Protein AF-A0AAW3TDB8-F1 (afdb_monomer_lite)

Secondary structure (DSSP, 8-state):
---HHHHHHHHHHHTT---TT------HHHHHHHHHHHHHHHHHHHHHHHHHHT-

Structure (mmCIF, N/CA/C/O backbone):
data_AF-A0AAW3TDB8-F1
#
_entry.id   AF-A0AAW3TDB8-F1
#
loop_
_atom_site.group_PDB
_atom_site.id
_atom_site.type_symbol
_atom_site.label_atom_id
_atom_site.label_alt_id
_atom_site.label_comp_id
_atom_site.label_asym_id
_atom_site.label_entity_id
_atom_site.label_seq_id
_atom_site.pdbx_PDB_ins_code
_atom_site.Cartn_x
_atom_site.Cartn_y
_atom_site.Cartn_z
_atom_site.occupancy
_atom_site.B_iso_or_equiv
_atom_site.auth_seq_id
_atom_site.auth_comp_id
_atom_site.auth_asym_id
_atom_site.auth_atom_id
_atom_site.pdbx_PDB_model_num
ATOM 1 N N . ALA A 1 1 ? -2.894 -18.323 -3.027 1.00 77.62 1 ALA A N 1
ATOM 2 C CA . ALA A 1 1 ? -3.154 -17.773 -4.373 1.00 77.62 1 ALA A CA 1
ATOM 3 C C . ALA A 1 1 ? -3.566 -16.313 -4.235 1.00 77.62 1 ALA A C 1
ATOM 5 O O . ALA A 1 1 ? -4.248 -16.010 -3.255 1.00 77.62 1 ALA A O 1
ATOM 6 N N . PRO A 1 2 ? -3.148 -15.422 -5.147 1.00 91.69 2 PRO A N 1
ATOM 7 C CA . PRO A 1 2 ? -3.596 -14.034 -5.136 1.00 91.69 2 PRO A CA 1
ATOM 8 C C . PRO A 1 2 ? -5.125 -13.987 -5.250 1.00 91.69 2 PRO A C 1
ATOM 10 O O . PRO A 1 2 ? -5.719 -14.630 -6.111 1.00 91.69 2 PRO A O 1
ATOM 13 N N . ASN A 1 3 ? -5.761 -13.281 -4.320 1.00 96.56 3 ASN A N 1
ATOM 14 C CA . ASN A 1 3 ? -7.201 -13.049 -4.266 1.00 96.56 3 ASN A CA 1
ATOM 15 C C . ASN A 1 3 ? -7.469 -11.702 -3.573 1.00 96.56 3 ASN A C 1
ATOM 17 O O . ASN A 1 3 ? -6.542 -11.063 -3.072 1.00 96.56 3 ASN A O 1
ATOM 21 N N . MET A 1 4 ? -8.730 -11.271 -3.511 1.00 96.31 4 MET A N 1
ATOM 22 C CA . MET A 1 4 ? -9.083 -9.976 -2.912 1.00 96.31 4 MET A CA 1
ATOM 23 C C . MET A 1 4 ? -8.683 -9.859 -1.434 1.00 96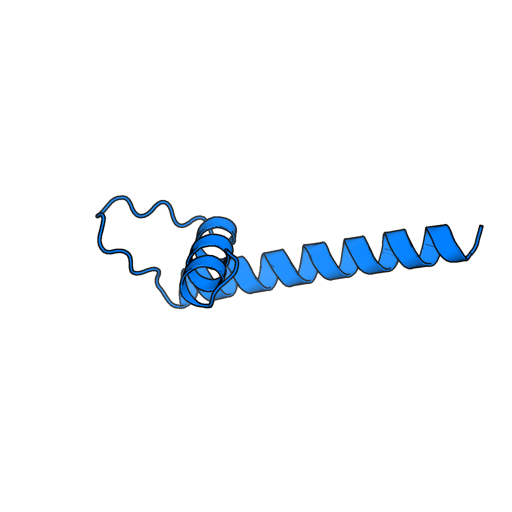.31 4 MET A C 1
ATOM 25 O O . MET A 1 4 ? -8.251 -8.794 -1.001 1.00 96.31 4 MET A O 1
ATOM 29 N N . SER A 1 5 ? -8.764 -10.950 -0.664 1.00 95.38 5 SER A N 1
ATOM 30 C CA . SER A 1 5 ? -8.321 -10.953 0.736 1.00 95.38 5 SER A CA 1
ATOM 31 C C . SER A 1 5 ? -6.807 -10.781 0.846 1.00 95.38 5 SER A C 1
ATOM 33 O O . SER A 1 5 ? -6.335 -10.059 1.720 1.00 95.38 5 SER A O 1
ATOM 35 N N . TRP A 1 6 ? -6.046 -11.426 -0.036 1.00 96.31 6 TRP A N 1
ATOM 36 C CA . TRP A 1 6 ? -4.598 -11.267 -0.110 1.00 96.31 6 TRP A CA 1
ATOM 37 C C . TRP A 1 6 ? -4.228 -9.828 -0.483 1.00 96.31 6 TRP A C 1
ATOM 39 O O . TRP A 1 6 ? -3.455 -9.201 0.234 1.00 96.31 6 TRP A O 1
ATOM 49 N N . ALA A 1 7 ? -4.854 -9.262 -1.521 1.00 97.25 7 ALA A N 1
ATOM 50 C CA . ALA A 1 7 ? -4.595 -7.888 -1.950 1.00 97.25 7 ALA A CA 1
ATOM 51 C C . ALA A 1 7 ? -4.887 -6.876 -0.829 1.00 97.25 7 ALA A C 1
ATOM 53 O O . ALA A 1 7 ? -4.072 -5.998 -0.553 1.00 97.25 7 ALA A O 1
ATOM 54 N N . TYR A 1 8 ? -6.011 -7.046 -0.125 1.00 97.12 8 TYR A N 1
ATOM 55 C CA . TYR A 1 8 ? -6.363 -6.236 1.040 1.00 97.12 8 TYR A CA 1
ATOM 56 C C . TYR A 1 8 ? -5.299 -6.305 2.145 1.00 97.12 8 TYR A C 1
ATOM 58 O O . TYR A 1 8 ? -4.879 -5.271 2.668 1.00 97.12 8 TYR A O 1
ATOM 66 N N . GLN A 1 9 ? -4.853 -7.514 2.500 1.00 96.75 9 GLN A N 1
ATOM 67 C CA . GLN A 1 9 ? -3.877 -7.715 3.570 1.00 96.75 9 GLN A CA 1
ATOM 68 C C . GLN A 1 9 ? -2.505 -7.142 3.214 1.00 96.75 9 GLN A C 1
ATOM 70 O O . GLN A 1 9 ? -1.898 -6.475 4.049 1.00 96.75 9 GLN A O 1
ATOM 75 N N . GLU A 1 10 ? -2.022 -7.363 1.993 1.00 97.19 10 GLU A N 1
ATOM 76 C CA . GLU A 1 10 ? -0.724 -6.839 1.561 1.00 97.19 10 GLU A CA 1
ATOM 77 C C . GLU A 1 10 ? -0.737 -5.309 1.444 1.00 97.19 10 GLU A C 1
ATOM 79 O O . GLU A 1 10 ? 0.192 -4.647 1.913 1.00 97.19 10 GLU A O 1
ATOM 84 N N . LEU A 1 11 ? -1.827 -4.717 0.943 1.00 98.00 11 LEU A N 1
ATOM 85 C CA . LEU A 1 11 ? -1.979 -3.260 0.917 1.00 98.00 11 LEU A CA 1
ATOM 86 C C . LEU A 1 11 ? -2.016 -2.669 2.333 1.00 98.00 11 LEU A C 1
ATOM 88 O O . LEU A 1 11 ? -1.375 -1.658 2.617 1.00 98.00 11 LEU A O 1
ATOM 92 N N . ALA A 1 12 ? -2.726 -3.317 3.256 1.00 98.19 12 ALA A N 1
ATOM 93 C CA . ALA A 1 12 ? -2.757 -2.889 4.647 1.00 98.19 12 ALA A CA 1
ATOM 94 C C . ALA A 1 12 ? -1.372 -2.984 5.315 1.00 98.19 12 ALA A C 1
ATOM 96 O O . ALA A 1 12 ? -0.981 -2.069 6.045 1.00 98.19 12 ALA A O 1
ATOM 97 N N . LYS A 1 13 ? -0.598 -4.044 5.039 1.00 97.88 13 LYS A N 1
ATOM 98 C CA . LYS A 1 13 ? 0.790 -4.182 5.518 1.00 97.88 13 LYS A CA 1
ATOM 99 C C . LYS A 1 13 ? 1.699 -3.088 4.958 1.00 97.88 13 LYS A C 1
ATOM 101 O O . LYS A 1 13 ? 2.484 -2.523 5.718 1.00 97.88 13 LYS A O 1
ATOM 106 N N . LEU A 1 14 ? 1.555 -2.726 3.678 1.00 98.06 14 LEU A N 1
ATOM 107 C CA . LEU A 1 14 ? 2.260 -1.580 3.082 1.00 98.06 14 LEU A CA 1
ATOM 108 C C . LEU A 1 14 ? 1.947 -0.270 3.815 1.00 98.06 14 LEU A C 1
ATOM 110 O O . LEU A 1 14 ? 2.848 0.542 4.029 1.00 98.06 14 LEU A O 1
ATOM 114 N N . GLY A 1 15 ? 0.698 -0.104 4.262 1.00 97.81 15 GLY A N 1
ATOM 115 C CA . GLY A 1 15 ? 0.245 1.000 5.112 1.00 97.81 15 GLY A CA 1
ATOM 116 C C . GLY A 1 15 ? 0.650 0.896 6.590 1.00 97.81 15 GLY A 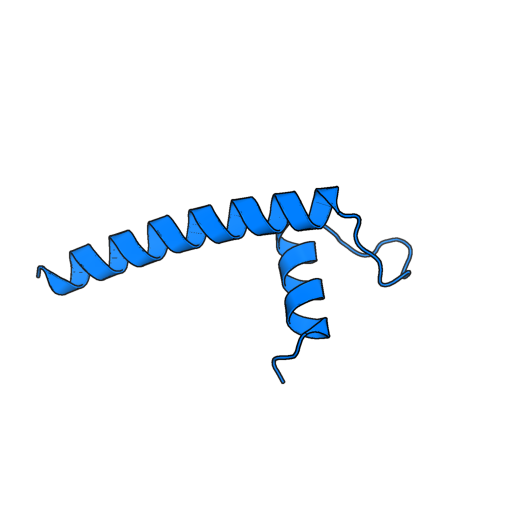C 1
ATOM 117 O O . GLY A 1 15 ? 0.229 1.725 7.396 1.00 97.81 15 GLY A O 1
ATOM 118 N N . GLY A 1 16 ? 1.444 -0.111 6.969 1.00 97.50 16 GLY A N 1
ATOM 119 C CA . GLY A 1 16 ? 1.975 -0.297 8.322 1.00 97.50 16 GLY A CA 1
ATOM 120 C C . GLY A 1 16 ? 1.067 -1.065 9.288 1.00 97.50 16 GLY A C 1
ATOM 121 O O . GLY A 1 16 ? 1.334 -1.075 10.493 1.00 97.50 16 GLY A O 1
ATOM 122 N N . TRP A 1 17 ? -0.002 -1.711 8.814 1.00 98.00 17 TRP A N 1
ATOM 123 C CA . TRP A 1 17 ? -0.880 -2.503 9.678 1.00 98.00 17 TRP A CA 1
ATOM 124 C C . TRP A 1 17 ? -0.270 -3.856 10.040 1.00 98.00 17 TRP A C 1
ATOM 126 O O . TRP A 1 17 ? 0.181 -4.615 9.188 1.00 98.00 17 TRP A O 1
ATOM 136 N N . LYS A 1 18 ? -0.277 -4.145 11.344 1.00 96.69 18 LYS A N 1
ATOM 137 C CA . LYS A 1 18 ? 0.313 -5.347 11.954 1.00 96.69 18 LYS A CA 1
ATOM 138 C C . LYS A 1 18 ? -0.728 -6.315 12.526 1.00 96.69 18 LYS A C 1
ATOM 140 O O . LYS A 1 18 ? -0.353 -7.306 13.134 1.00 96.69 18 LYS A O 1
ATOM 145 N N . ASP A 1 19 ? -2.014 -5.976 12.413 1.00 96.12 19 ASP A N 1
ATOM 146 C CA . ASP A 1 19 ? -3.137 -6.707 13.018 1.00 96.12 19 ASP A CA 1
ATOM 147 C C . ASP A 1 19 ? -2.934 -7.091 14.502 1.00 96.12 19 ASP A C 1
ATOM 149 O O . ASP A 1 19 ? -3.194 -8.212 14.932 1.00 96.12 19 ASP A O 1
ATOM 153 N N . THR A 1 20 ? -2.466 -6.149 15.331 1.00 96.19 20 THR A N 1
ATOM 154 C CA . THR A 1 20 ? -2.124 -6.428 16.742 1.00 96.19 20 THR A CA 1
ATOM 155 C C . THR A 1 20 ? -3.308 -6.907 17.584 1.00 96.19 20 THR A C 1
ATOM 157 O O . THR A 1 20 ? -3.114 -7.617 18.566 1.00 96.19 20 THR A O 1
ATOM 160 N N . LYS A 1 21 ? -4.535 -6.538 17.195 1.00 95.94 21 LYS A N 1
ATOM 161 C CA . LYS A 1 21 ? -5.782 -6.952 17.854 1.00 95.94 21 LYS A CA 1
ATOM 162 C C . LYS A 1 21 ? -6.430 -8.185 17.211 1.00 95.94 21 LYS A C 1
ATOM 164 O O . LYS A 1 21 ? -7.493 -8.589 17.672 1.00 95.94 21 LYS A O 1
ATOM 169 N N . ARG A 1 22 ? -5.811 -8.772 16.175 1.00 95.12 22 ARG A N 1
ATOM 170 C CA . ARG A 1 22 ? -6.283 -9.975 15.464 1.00 95.12 22 ARG A CA 1
ATOM 171 C C . ARG A 1 22 ? -7.731 -9.866 14.987 1.00 95.12 22 ARG A C 1
ATOM 173 O O . ARG A 1 22 ? -8.499 -10.821 15.066 1.00 95.12 22 ARG A O 1
ATOM 180 N N . THR A 1 23 ? -8.123 -8.678 14.538 1.00 95.81 23 THR A N 1
ATOM 181 C CA . THR A 1 23 ? -9.483 -8.445 14.035 1.00 95.81 23 THR A CA 1
ATOM 182 C C . THR A 1 23 ? -9.580 -8.713 12.542 1.00 95.81 23 THR A C 1
ATOM 184 O O . THR A 1 23 ? -10.691 -8.781 12.016 1.00 95.81 23 THR A O 1
ATOM 187 N N . GLY A 1 24 ? -8.444 -8.801 11.841 1.00 95.19 24 GLY A N 1
ATOM 188 C CA . GLY A 1 24 ? -8.406 -8.898 10.386 1.00 95.19 24 GLY A CA 1
ATOM 189 C C . GLY A 1 24 ? -8.872 -7.621 9.671 1.00 95.19 24 GLY A C 1
ATOM 190 O O . GLY A 1 24 ?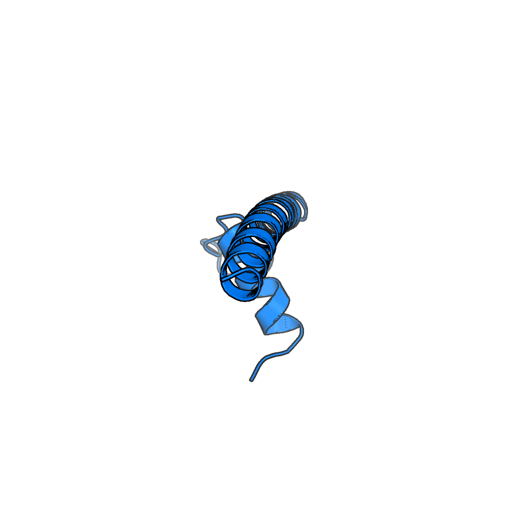 -9.059 -7.642 8.458 1.00 95.19 24 GLY A O 1
ATOM 191 N N . ARG A 1 25 ? -9.090 -6.515 10.403 1.00 96.38 25 ARG A N 1
ATOM 192 C CA . ARG A 1 25 ? -9.674 -5.268 9.885 1.00 96.38 25 ARG A CA 1
ATOM 193 C C . ARG A 1 25 ? -8.694 -4.099 10.008 1.00 96.38 25 ARG A C 1
ATOM 195 O O . ARG A 1 25 ? -8.495 -3.547 11.091 1.00 96.38 25 ARG A O 1
ATOM 202 N N . ALA A 1 26 ? -8.124 -3.691 8.881 1.00 97.81 26 ALA A N 1
ATOM 203 C CA . ALA A 1 26 ? -7.395 -2.441 8.717 1.00 97.81 26 ALA A CA 1
ATOM 204 C C . ALA A 1 26 ? -8.357 -1.254 8.530 1.00 97.81 26 ALA A C 1
ATOM 206 O O . ALA A 1 26 ? -9.425 -1.387 7.928 1.00 97.81 26 ALA A O 1
ATOM 207 N N . SER A 1 27 ? -7.972 -0.075 9.026 1.00 97.19 27 SER A N 1
ATOM 208 C CA . SER A 1 27 ? -8.743 1.154 8.814 1.00 97.19 27 SER A CA 1
ATOM 209 C C . SER A 1 27 ? -8.538 1.705 7.401 1.00 97.19 27 SER A C 1
ATOM 211 O O . SER A 1 27 ? -7.483 1.511 6.794 1.00 97.19 27 SER A O 1
ATOM 213 N N . VAL A 1 28 ? -9.511 2.473 6.901 1.00 98.00 28 VAL A N 1
ATOM 214 C CA . VAL A 1 28 ? -9.411 3.156 5.596 1.00 98.00 28 VAL A CA 1
ATOM 215 C C . VAL A 1 28 ? -8.156 4.029 5.516 1.00 98.00 28 VAL A C 1
ATOM 217 O O . VAL A 1 28 ? -7.482 4.044 4.493 1.00 98.00 28 VAL A O 1
ATOM 220 N N . LYS A 1 29 ? -7.776 4.685 6.623 1.00 98.38 29 LYS A N 1
ATOM 221 C CA . LYS A 1 29 ? -6.536 5.469 6.706 1.00 98.38 29 LYS A CA 1
ATOM 222 C C . LYS A 1 29 ? -5.303 4.624 6.380 1.00 98.38 29 LYS A C 1
ATOM 224 O O . LYS A 1 29 ? -4.477 5.069 5.595 1.00 98.38 29 LYS A O 1
ATOM 229 N N . VAL A 1 30 ? -5.170 3.433 6.970 1.00 98.31 30 VAL A N 1
ATOM 230 C CA . VAL A 1 30 ? -4.040 2.526 6.693 1.00 98.31 30 VAL A CA 1
ATOM 231 C C . VAL A 1 30 ? -4.046 2.114 5.227 1.00 98.31 30 VAL A C 1
ATOM 233 O O . VAL A 1 30 ? -3.004 2.181 4.583 1.00 98.31 30 VAL A O 1
ATOM 236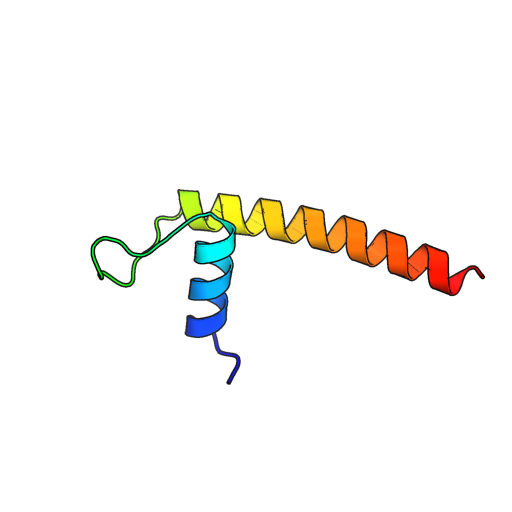 N N . LEU A 1 31 ? -5.204 1.713 4.695 1.00 98.44 31 LEU A N 1
ATOM 237 C CA . LEU A 1 31 ? -5.316 1.302 3.294 1.00 98.44 31 LEU A CA 1
ATOM 238 C C . LEU A 1 31 ? -4.898 2.430 2.350 1.00 98.44 31 LEU A C 1
ATOM 240 O O . LEU A 1 31 ? -4.164 2.182 1.401 1.00 98.44 31 LEU A O 1
ATOM 244 N N . TRP A 1 32 ? -5.286 3.671 2.653 1.00 98.50 32 TRP A N 1
ATOM 245 C CA . TRP A 1 32 ? -4.871 4.841 1.884 1.00 98.50 32 TRP A CA 1
ATOM 246 C C . TRP A 1 32 ? -3.357 5.076 1.933 1.00 98.50 32 TRP A C 1
ATOM 248 O O . TRP A 1 32 ? -2.746 5.329 0.900 1.00 98.50 32 TRP A O 1
ATOM 258 N N . GLN A 1 33 ? -2.720 4.932 3.102 1.00 98.69 33 GLN A N 1
ATOM 259 C CA . GLN A 1 33 ? -1.255 5.025 3.194 1.00 98.69 33 GLN A CA 1
ATOM 260 C C . GLN A 1 33 ? -0.554 3.914 2.406 1.00 98.69 33 GLN A C 1
ATOM 262 O O . GLN A 1 33 ? 0.436 4.168 1.723 1.00 98.69 33 GLN A O 1
ATOM 267 N N . GLY A 1 34 ? -1.083 2.690 2.471 1.00 98.50 34 GLY A N 1
ATOM 268 C CA . GLY A 1 34 ? -0.582 1.571 1.679 1.00 98.50 34 GLY A CA 1
ATOM 269 C C . GLY A 1 34 ? -0.718 1.818 0.180 1.00 98.50 34 GLY A C 1
ATOM 270 O O . GLY A 1 34 ? 0.221 1.559 -0.566 1.00 98.50 34 GLY A O 1
ATOM 271 N N . TRP A 1 35 ? -1.848 2.385 -0.245 1.00 98.38 35 TRP A N 1
ATOM 272 C CA . TRP A 1 35 ? -2.102 2.767 -1.631 1.00 98.38 35 TRP A CA 1
ATOM 273 C C . TRP A 1 35 ? -1.137 3.841 -2.132 1.00 98.38 35 TRP A C 1
ATOM 275 O O . TRP A 1 35 ? -0.497 3.631 -3.157 1.00 98.38 35 TRP A O 1
ATOM 285 N N . LEU A 1 36 ? -0.958 4.944 -1.397 1.00 98.50 36 LEU A N 1
ATOM 286 C CA . LEU A 1 36 ? -0.006 5.995 -1.780 1.00 98.50 36 LEU A CA 1
ATOM 287 C C . LEU A 1 36 ? 1.424 5.455 -1.894 1.00 98.50 36 LEU A C 1
ATOM 289 O O . LEU A 1 36 ? 2.130 5.764 -2.851 1.00 98.50 36 LEU A O 1
ATOM 293 N N . LYS A 1 37 ? 1.841 4.601 -0.953 1.00 98.62 37 LYS A N 1
ATOM 294 C CA . LYS A 1 37 ? 3.157 3.958 -1.010 1.00 98.62 37 LYS A CA 1
ATOM 295 C C . LYS A 1 37 ? 3.294 3.032 -2.220 1.00 98.62 37 LYS A C 1
ATOM 297 O O . LYS A 1 37 ? 4.350 3.012 -2.843 1.00 98.62 37 LYS A O 1
ATOM 302 N N . LEU A 1 38 ? 2.247 2.276 -2.551 1.00 98.38 38 LEU A N 1
ATOM 303 C CA . LEU A 1 38 ? 2.230 1.419 -3.734 1.00 98.38 38 LEU A CA 1
ATOM 304 C C . LEU A 1 38 ? 2.355 2.237 -5.026 1.00 98.38 38 LEU A C 1
ATOM 306 O O . LEU A 1 38 ? 3.147 1.862 -5.882 1.00 98.38 38 LEU A O 1
ATOM 310 N N . GLN A 1 39 ? 1.631 3.354 -5.148 1.00 98.56 39 GLN A N 1
ATOM 311 C CA . GLN A 1 39 ? 1.728 4.242 -6.313 1.00 98.56 39 GLN A CA 1
ATOM 312 C C . GLN A 1 39 ? 3.154 4.782 -6.495 1.00 98.56 39 GLN A C 1
ATOM 314 O O . GLN A 1 39 ? 3.703 4.669 -7.583 1.00 98.56 39 GLN A O 1
ATOM 319 N N . ALA A 1 40 ? 3.807 5.238 -5.422 1.00 98.50 40 ALA A N 1
ATOM 320 C CA . ALA A 1 40 ? 5.193 5.715 -5.495 1.00 98.50 40 ALA A CA 1
ATOM 321 C C . ALA A 1 40 ? 6.192 4.622 -5.933 1.00 98.50 40 ALA A C 1
ATOM 323 O O . ALA A 1 40 ? 7.143 4.893 -6.663 1.00 98.50 40 ALA A O 1
ATOM 324 N N . ILE A 1 41 ? 5.985 3.373 -5.495 1.00 98.38 41 ILE A N 1
ATOM 325 C CA . ILE A 1 41 ? 6.807 2.234 -5.938 1.00 98.38 41 ILE A CA 1
ATOM 326 C C . ILE A 1 41 ? 6.560 1.937 -7.423 1.00 98.38 41 ILE A C 1
ATOM 328 O O . ILE A 1 41 ? 7.516 1.654 -8.140 1.00 98.38 41 ILE A O 1
ATOM 332 N N . LEU A 1 42 ? 5.305 2.005 -7.881 1.00 98.44 42 LEU A N 1
ATOM 333 C CA . LEU A 1 42 ? 4.951 1.791 -9.287 1.00 98.44 42 LEU A CA 1
ATOM 334 C C . LEU A 1 42 ? 5.571 2.853 -10.195 1.00 98.44 42 LEU A C 1
ATOM 336 O O . LEU A 1 42 ? 6.180 2.490 -11.192 1.00 98.44 42 LEU A O 1
ATOM 340 N N . GLU A 1 43 ? 5.514 4.129 -9.812 1.00 98.12 43 GLU A N 1
ATOM 341 C CA . GLU A 1 43 ? 6.163 5.216 -10.558 1.00 98.12 43 GLU A CA 1
ATOM 342 C C . GLU A 1 43 ? 7.671 4.972 -10.723 1.00 98.12 43 GLU A C 1
ATOM 344 O O . GLU A 1 43 ? 8.212 5.093 -11.821 1.00 98.12 43 GLU A O 1
ATOM 349 N N . GLY A 1 44 ? 8.358 4.573 -9.645 1.00 97.88 44 GLY A N 1
ATOM 350 C CA . GLY A 1 44 ? 9.785 4.247 -9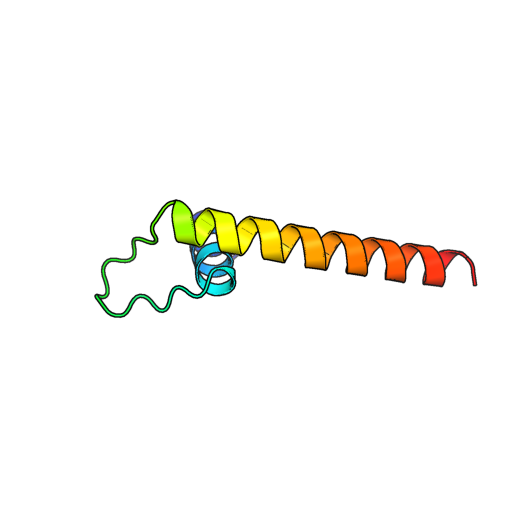.700 1.00 97.88 44 GLY A CA 1
ATOM 351 C C . GLY A 1 44 ? 10.093 3.000 -10.536 1.00 97.88 44 GLY A C 1
ATOM 352 O O . GLY A 1 44 ? 11.097 2.967 -11.246 1.00 97.88 44 GLY A O 1
ATOM 353 N N . TYR A 1 45 ? 9.234 1.980 -10.470 1.00 97.75 45 TYR A N 1
ATOM 354 C CA . TYR A 1 45 ? 9.363 0.767 -11.277 1.00 97.75 45 TYR A CA 1
ATOM 355 C C . TYR A 1 45 ? 9.195 1.059 -12.771 1.00 97.75 45 TYR A C 1
ATOM 357 O O . TYR A 1 45 ? 10.028 0.631 -13.570 1.00 97.75 45 TYR A O 1
ATOM 365 N N . ASP A 1 46 ? 8.158 1.809 -13.141 1.00 97.19 46 ASP A N 1
ATOM 366 C CA . ASP A 1 46 ? 7.886 2.161 -14.534 1.00 97.19 46 ASP A CA 1
ATOM 367 C C . ASP A 1 46 ? 9.004 3.034 -15.113 1.00 97.19 46 ASP A C 1
ATOM 369 O O . ASP A 1 46 ? 9.440 2.795 -16.239 1.00 97.19 46 ASP A O 1
ATOM 373 N N . LEU A 1 47 ? 9.544 3.968 -14.322 1.00 97.31 47 LEU A N 1
ATOM 374 C CA . LEU A 1 47 ? 10.712 4.763 -14.705 1.00 97.31 47 LEU A CA 1
ATOM 375 C C . LEU A 1 47 ? 11.957 3.895 -14.942 1.00 97.31 47 LEU A C 1
ATOM 377 O O . LEU A 1 47 ? 12.663 4.070 -15.933 1.00 97.31 47 LEU A O 1
ATOM 381 N N . ALA A 1 48 ? 12.254 2.957 -14.040 1.00 97.06 48 ALA A N 1
ATOM 382 C CA . ALA A 1 48 ? 13.399 2.064 -14.213 1.00 97.06 48 ALA A CA 1
ATOM 383 C C . ALA A 1 48 ? 13.245 1.200 -15.473 1.00 97.06 48 ALA A C 1
ATOM 385 O O . ALA A 1 48 ? 14.193 1.037 -16.239 1.00 97.06 48 ALA A O 1
ATOM 386 N N . LYS A 1 49 ? 12.030 0.704 -15.715 1.00 96.50 49 LYS A N 1
ATOM 387 C CA . LYS A 1 49 ? 11.700 -0.104 -16.886 1.00 96.50 49 LYS A CA 1
ATOM 388 C C . LYS A 1 49 ? 11.818 0.680 -18.194 1.00 96.50 49 LYS A C 1
ATOM 390 O O . LYS A 1 49 ? 12.299 0.120 -19.173 1.00 96.50 49 LYS A O 1
ATOM 395 N N . SER A 1 50 ? 11.407 1.951 -18.223 1.00 95.94 50 SER A N 1
ATOM 396 C CA . SER A 1 50 ? 11.572 2.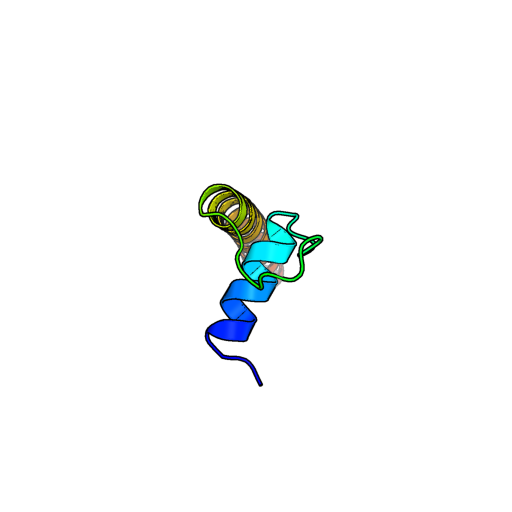791 -19.417 1.00 95.94 50 SER A CA 1
ATOM 397 C C . SER A 1 50 ? 13.044 3.081 -19.716 1.00 95.94 50 SER A C 1
ATOM 399 O O . SER A 1 50 ? 13.449 3.062 -20.870 1.00 95.94 50 SER A O 1
ATOM 401 N N . LEU A 1 51 ? 13.865 3.291 -18.683 1.00 95.62 51 LEU A N 1
ATOM 402 C CA . LEU A 1 51 ? 15.305 3.507 -18.859 1.00 95.62 51 LEU A CA 1
ATOM 403 C C . LEU A 1 51 ? 16.027 2.256 -19.379 1.00 95.62 51 LEU A C 1
ATOM 405 O O . LEU A 1 51 ? 16.959 2.377 -20.165 1.00 95.62 51 LEU A O 1
ATOM 409 N N . GLU A 1 52 ? 15.605 1.064 -18.951 1.00 94.25 52 GLU A N 1
ATOM 410 C CA . GLU A 1 52 ? 16.144 -0.201 -19.464 1.00 94.25 52 GLU A CA 1
ATOM 411 C C . GLU A 1 52 ? 15.768 -0.433 -20.934 1.00 94.25 52 GLU A C 1
ATOM 413 O O . GLU A 1 52 ? 16.580 -0.961 -21.683 1.00 94.25 52 GLU A O 1
ATOM 418 N N . SER A 1 53 ? 14.569 -0.023 -21.369 1.00 81.00 53 SER A N 1
ATOM 419 C CA . SER A 1 53 ? 14.153 -0.175 -22.771 1.00 81.00 53 SER A CA 1
ATOM 420 C C . SER A 1 53 ? 14.835 0.786 -23.748 1.00 81.00 53 SER A C 1
ATOM 422 O O . SER A 1 53 ? 14.799 0.532 -24.950 1.00 81.00 53 SER A O 1
ATOM 424 N N . ASP A 1 54 ? 15.415 1.877 -23.245 1.00 71.44 54 ASP A N 1
ATOM 425 C CA . ASP A 1 54 ? 16.106 2.894 -24.047 1.00 71.44 54 ASP A CA 1
ATOM 426 C C . ASP A 1 54 ? 17.611 2.587 -24.252 1.00 71.44 54 ASP A C 1
ATOM 428 O O . ASP A 1 54 ? 18.295 3.332 -24.961 1.00 71.44 54 ASP A O 1
ATOM 432 N N . LEU A 1 55 ? 18.129 1.513 -23.636 1.00 59.78 55 LEU A N 1
ATOM 433 C CA . LEU A 1 55 ? 19.510 1.006 -23.746 1.00 59.78 55 LEU A CA 1
ATOM 434 C C . LEU A 1 55 ? 19.647 -0.083 -24.821 1.00 59.78 55 LEU A C 1
ATOM 436 O O . LEU A 1 55 ? 20.715 -0.095 -25.479 1.00 59.78 55 LEU A O 1
#

Radius of gyration: 14.47 Å; chains: 1; bounding box: 29×24×42 Å

Foldseek 3Di:
DDDPLNVQVQLLVLLVDPCPVVPSDDDPNSSVNSVVSVVVVVVVVVVVVVVVVVD

pLDDT: mean 95.39, std 6.91, range [59.78, 98.69]

Sequence (55 aa):
APNMSWAYQELAKLGGWKDTKRTGRASVKVLWQGWLKLQAILEGYDLAKSLESDL